Protein AF-A0A1Q9F4D0-F1 (afdb_monomer_lite)

Secondary structure (DSSP, 8-state):
------S----------TT----HHHHHH-PPPSS----SS--------HHHHHHHHHHHHHHHHHHHHHHHHT-GGGGGGS----

Sequence (86 aa):
MQDGTALGSILVWNRIGPGGSFGELALIYFAPRAATVEATEKATVWVIDRGNFKKILAKSADELEGEYLKLLDKVELLSPLKLAGQ

Foldseek 3Di:
DDDDDDDDDPDDPDDADPPDDDDVCCLPPVDPHPDDDDDPDDDDDDDDHSVRVVVVVVVVVVVVVVVVVVVLVPDPVCVVVPDDDD

pL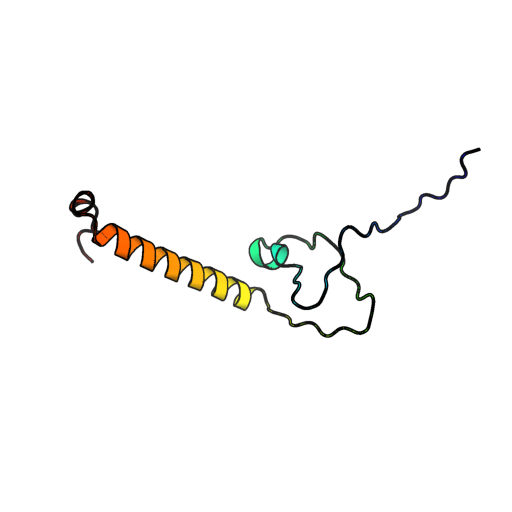DDT: mean 85.39, std 16.23, range [38.31, 97.06]

Organism: Symbiodinium microadriaticum (NCBI:txid2951)

InterPro domains:
  IPR000595 Cyclic nucleotide-binding domain [PF00027] (12-59)
  IPR000595 Cyclic nucleotide-binding domain [PS50042] (1-74)
  IPR000595 Cyclic nucleotide-binding domain [cd00038] (14-62)
  IPR014710 RmlC-like jelly roll fold [G3DSA:2.60.120.10] (4-81)
  IPR018488 Cyclic nucleotide-binding, conserved site [PS00889] (22-39)
  IPR018490 Cyclic nucleotide-binding domain superfamily [SSF51206] (9-60)
  IPR050503 cAMP-dependent protein kinase regulatory subunit-like [PTHR11635] (14-83)

Radius of gyration: 23.43 Å; chains: 1; bounding box: 47×32×69 Å

Structure (mmCIF, N/CA/C/O backbone):
data_AF-A0A1Q9F4D0-F1
#
_entry.id   AF-A0A1Q9F4D0-F1
#
loop_
_atom_site.group_PDB
_atom_site.id
_atom_site.type_symbol
_atom_site.label_atom_id
_atom_site.label_alt_id
_atom_site.label_comp_id
_atom_site.label_asym_id
_atom_site.label_entity_id
_atom_site.label_seq_id
_atom_site.pdbx_PDB_ins_code
_atom_site.Cartn_x
_atom_site.Cartn_y
_atom_site.Cartn_z
_atom_site.occupancy
_atom_site.B_iso_or_equiv
_atom_site.auth_seq_id
_atom_site.auth_comp_id
_atom_site.auth_asym_id
_atom_site.auth_atom_id
_atom_site.pdbx_PDB_model_num
ATOM 1 N N . MET A 1 1 ? 17.839 25.801 -39.301 1.00 41.00 1 MET A N 1
ATOM 2 C CA . MET A 1 1 ? 17.497 24.493 -39.887 1.00 41.00 1 MET A CA 1
ATOM 3 C C . MET A 1 1 ? 17.006 23.639 -38.734 1.00 41.00 1 MET A C 1
ATOM 5 O O . MET A 1 1 ? 17.791 23.384 -37.836 1.00 41.00 1 MET A O 1
ATOM 9 N N . GLN A 1 2 ? 15.700 23.381 -38.672 1.00 42.25 2 GLN A N 1
ATOM 10 C CA . GLN A 1 2 ? 15.084 22.461 -37.713 1.00 42.25 2 GLN A CA 1
ATOM 11 C C . GLN A 1 2 ? 14.899 21.139 -38.454 1.00 42.25 2 GLN A C 1
ATOM 13 O O . GLN A 1 2 ? 14.186 21.093 -39.457 1.00 42.25 2 GLN A O 1
ATOM 18 N N . ASP A 1 3 ? 15.601 20.108 -38.013 1.00 41.72 3 ASP A N 1
ATOM 19 C CA . ASP A 1 3 ? 15.502 18.739 -38.492 1.00 41.72 3 ASP A CA 1
ATOM 20 C C . ASP A 1 3 ? 14.459 17.980 -37.658 1.00 41.72 3 ASP A C 1
ATOM 22 O O . ASP A 1 3 ? 14.562 17.803 -36.447 1.00 41.72 3 ASP A O 1
ATOM 26 N N . GLY A 1 4 ? 13.379 17.583 -38.327 1.00 50.50 4 GLY A N 1
ATOM 27 C CA . GLY A 1 4 ? 12.226 16.935 -37.715 1.00 50.50 4 GLY A CA 1
ATOM 28 C C . GLY A 1 4 ? 12.458 15.463 -37.383 1.00 50.50 4 GLY A C 1
ATOM 29 O O . GLY A 1 4 ? 12.180 14.602 -38.213 1.00 50.50 4 GLY A O 1
ATOM 30 N N . THR A 1 5 ? 12.842 15.168 -36.137 1.00 45.47 5 THR A N 1
ATOM 31 C CA . THR A 1 5 ? 12.691 13.826 -35.540 1.00 45.47 5 THR A CA 1
ATOM 32 C C . THR A 1 5 ? 12.136 13.932 -34.117 1.00 45.47 5 THR A C 1
ATOM 34 O O . THR A 1 5 ? 12.865 13.845 -33.136 1.00 45.47 5 THR A O 1
ATOM 37 N N . ALA A 1 6 ? 10.823 14.128 -33.988 1.00 46.06 6 ALA A N 1
ATOM 38 C CA . ALA A 1 6 ? 10.107 13.983 -32.720 1.00 46.06 6 ALA A CA 1
ATOM 39 C C . ALA A 1 6 ? 8.970 12.972 -32.903 1.00 46.06 6 ALA A C 1
ATOM 41 O O . ALA A 1 6 ? 7.809 13.329 -33.079 1.00 46.06 6 ALA A O 1
ATOM 42 N N . LEU A 1 7 ? 9.329 11.688 -32.887 1.00 44.69 7 LEU A N 1
ATOM 43 C CA . LEU A 1 7 ? 8.389 10.589 -32.698 1.00 44.69 7 LEU A CA 1
ATOM 44 C C . LEU A 1 7 ? 8.624 10.015 -31.295 1.00 44.69 7 LEU A C 1
ATOM 46 O O . LEU A 1 7 ? 9.608 9.323 -31.066 1.00 44.69 7 LEU A O 1
ATOM 50 N N . GLY A 1 8 ? 7.726 10.331 -30.358 1.00 52.62 8 GLY A N 1
ATOM 51 C CA . GLY A 1 8 ? 7.476 9.518 -29.161 1.00 52.62 8 GLY A CA 1
ATOM 52 C C . GLY A 1 8 ? 8.636 9.319 -28.180 1.00 52.62 8 GLY A C 1
ATOM 53 O O . GLY A 1 8 ? 8.962 8.180 -27.852 1.00 52.62 8 GLY A O 1
ATOM 54 N N . SER A 1 9 ? 9.235 10.387 -27.649 1.00 61.69 9 SER A N 1
ATOM 55 C CA . SER A 1 9 ? 10.174 10.252 -26.532 1.00 61.69 9 SER A CA 1
ATOM 56 C C . SER A 1 9 ? 9.431 9.868 -25.244 1.00 61.69 9 SER A C 1
ATOM 58 O O . SER A 1 9 ? 8.641 10.641 -24.702 1.00 61.69 9 SER A O 1
ATOM 60 N N . ILE A 1 10 ? 9.691 8.662 -24.729 1.00 72.50 10 ILE A N 1
ATOM 61 C CA . ILE A 1 10 ? 9.327 8.294 -23.356 1.00 72.50 10 ILE A CA 1
ATOM 62 C C . ILE A 1 10 ? 10.099 9.237 -22.426 1.00 72.50 10 ILE A C 1
ATOM 64 O O . ILE A 1 10 ? 11.319 9.135 -22.299 1.00 72.50 10 ILE A O 1
ATOM 68 N N . LEU A 1 11 ? 9.401 10.187 -21.799 1.00 83.56 11 LEU A N 1
ATOM 69 C CA . LEU A 1 11 ? 10.011 11.084 -20.823 1.00 83.56 11 LEU A CA 1
ATOM 70 C C . LEU A 1 11 ? 10.127 10.364 -19.477 1.00 83.56 11 LEU A C 1
ATOM 72 O O . LEU A 1 11 ? 9.123 9.966 -18.883 1.00 83.56 11 LEU A O 1
ATOM 76 N N . VAL A 1 12 ? 11.354 10.226 -18.975 1.00 88.38 12 VAL A N 1
ATOM 77 C CA . VAL A 1 12 ? 11.598 9.720 -17.620 1.00 88.38 12 VAL A CA 1
ATOM 78 C C . VAL A 1 12 ? 11.261 10.826 -16.624 1.00 88.38 12 VAL A C 1
ATOM 80 O O . VAL A 1 12 ? 12.035 11.761 -16.440 1.00 88.38 12 VAL A O 1
ATOM 83 N N . TRP A 1 13 ? 10.101 10.711 -15.980 1.00 89.25 13 TRP A N 1
ATOM 84 C CA . TRP A 1 13 ? 9.638 11.676 -14.978 1.00 89.25 13 TRP A CA 1
ATOM 85 C C . TRP A 1 13 ? 10.219 11.447 -13.579 1.00 89.25 13 TRP A C 1
ATOM 87 O O . TRP A 1 13 ? 10.316 12.394 -12.804 1.00 89.25 13 TRP A O 1
ATOM 97 N N . ASN A 1 14 ? 10.582 10.207 -13.234 1.00 91.69 14 ASN A N 1
ATOM 98 C CA . ASN A 1 14 ? 11.100 9.864 -11.910 1.00 91.69 14 ASN A CA 1
ATOM 99 C C . ASN A 1 14 ? 12.013 8.624 -11.947 1.00 91.69 14 ASN A C 1
ATOM 101 O O . ASN A 1 14 ? 11.878 7.775 -12.830 1.00 91.69 14 ASN A O 1
ATOM 105 N N . ARG A 1 15 ? 12.911 8.500 -10.961 1.00 94.38 15 ARG A N 1
ATOM 106 C CA . ARG A 1 15 ? 13.734 7.309 -10.695 1.00 94.38 15 ARG A CA 1
ATOM 107 C C . ARG A 1 15 ? 13.505 6.848 -9.258 1.00 94.38 15 ARG A C 1
ATOM 109 O O . ARG A 1 15 ? 13.561 7.651 -8.334 1.00 94.38 15 ARG A O 1
ATOM 116 N N . ILE A 1 16 ? 13.265 5.553 -9.076 1.00 95.50 16 ILE A N 1
ATOM 117 C CA . ILE A 1 16 ? 12.929 4.951 -7.781 1.00 95.50 16 ILE A CA 1
ATOM 118 C C . ILE A 1 16 ? 14.078 4.033 -7.361 1.00 95.50 16 ILE A C 1
ATOM 120 O O . ILE A 1 16 ? 14.504 3.189 -8.144 1.00 95.50 16 ILE A O 1
ATOM 124 N N . GLY A 1 17 ? 14.580 4.217 -6.140 1.00 95.69 17 GLY A N 1
ATOM 125 C CA . GLY A 1 17 ? 15.648 3.401 -5.556 1.00 95.69 17 GLY A CA 1
ATOM 126 C C . GLY A 1 17 ? 15.147 2.404 -4.502 1.00 95.69 17 GLY A C 1
ATOM 127 O O . GLY A 1 17 ? 13.936 2.265 -4.299 1.00 95.69 17 GLY A O 1
ATOM 128 N N . PRO A 1 18 ? 16.068 1.719 -3.798 1.00 96.25 18 PRO A N 1
ATOM 129 C CA . PRO A 1 18 ? 15.734 0.797 -2.714 1.00 96.25 18 PRO A CA 1
ATOM 130 C C . PRO A 1 18 ? 14.827 1.434 -1.652 1.00 96.25 18 PRO A C 1
ATOM 132 O O . PRO A 1 18 ? 15.040 2.572 -1.243 1.00 96.25 18 PRO A O 1
ATOM 135 N N . GLY A 1 19 ? 13.805 0.696 -1.211 1.00 95.38 19 GLY A N 1
ATOM 136 C CA . GLY A 1 19 ? 12.784 1.189 -0.276 1.00 95.38 19 GLY A CA 1
ATOM 137 C C . GLY A 1 19 ? 11.693 2.057 -0.917 1.00 95.38 19 GLY A C 1
ATOM 138 O O . GLY A 1 19 ? 10.696 2.356 -0.263 1.00 95.38 19 GLY A O 1
ATOM 139 N N . GLY A 1 20 ? 11.839 2.432 -2.190 1.00 95.50 20 GLY A N 1
ATOM 140 C CA . GLY A 1 20 ? 10.799 3.122 -2.941 1.00 95.50 20 GLY A CA 1
ATOM 141 C C . GLY A 1 20 ? 9.634 2.208 -3.336 1.00 95.50 20 GLY A C 1
ATOM 142 O O . GLY A 1 20 ? 9.752 0.983 -3.363 1.00 95.50 20 GLY A O 1
ATOM 143 N N . SER A 1 21 ? 8.493 2.817 -3.660 1.00 94.38 21 SER A N 1
ATOM 144 C CA . SER A 1 21 ? 7.270 2.120 -4.072 1.00 94.38 21 SER A CA 1
ATOM 145 C C . SER A 1 21 ? 6.607 2.822 -5.258 1.00 94.38 21 SER A C 1
ATOM 147 O O . SER A 1 21 ? 6.905 3.980 -5.548 1.00 94.38 21 SER A O 1
ATOM 149 N N . PHE A 1 22 ? 5.749 2.099 -5.979 1.00 94.38 22 PHE A N 1
ATOM 150 C CA . PHE A 1 22 ? 4.985 2.625 -7.107 1.00 94.38 22 PHE A CA 1
ATOM 151 C C . PHE A 1 22 ? 3.702 1.825 -7.335 1.00 94.38 22 PHE A C 1
ATOM 153 O O 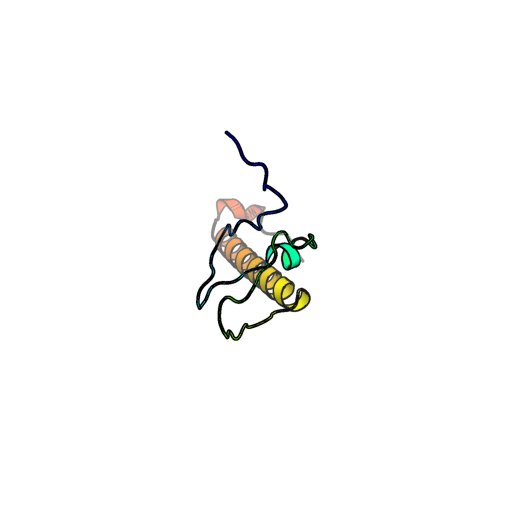. PHE A 1 22 ? 3.618 0.633 -7.031 1.00 94.38 22 PHE A O 1
ATOM 160 N N . GLY A 1 23 ? 2.717 2.461 -7.969 1.00 93.25 23 GLY A N 1
ATOM 161 C CA . GLY A 1 23 ? 1.514 1.789 -8.450 1.00 93.25 23 GLY A CA 1
ATOM 162 C C . GLY A 1 23 ? 0.386 1.670 -7.423 1.00 93.25 23 GLY A C 1
ATOM 163 O O . GLY A 1 23 ? -0.588 0.957 -7.676 1.00 93.25 23 GLY A O 1
ATOM 164 N N . GLU A 1 24 ? 0.495 2.386 -6.312 1.00 92.00 24 GLU A N 1
ATOM 165 C CA . GLU A 1 24 ? -0.464 2.493 -5.217 1.00 92.00 24 GLU A CA 1
ATOM 166 C C . GLU A 1 24 ? -1.807 3.089 -5.658 1.00 92.00 24 GLU A C 1
ATOM 168 O O . GLU A 1 24 ? -2.860 2.597 -5.249 1.00 92.00 24 GLU A O 1
ATOM 173 N N . LEU A 1 25 ? -1.802 4.063 -6.577 1.00 90.44 25 LEU A N 1
ATOM 174 C CA . LEU A 1 25 ? -3.034 4.690 -7.076 1.00 90.44 25 LEU A CA 1
ATOM 175 C C . LEU A 1 25 ? -4.006 3.676 -7.692 1.00 90.44 25 LEU A C 1
ATOM 177 O O . LEU A 1 25 ? -5.216 3.759 -7.477 1.00 90.44 25 LEU A O 1
ATOM 181 N N . ALA A 1 26 ? -3.484 2.679 -8.412 1.00 89.50 26 ALA A N 1
ATOM 182 C CA . ALA A 1 26 ? -4.304 1.622 -9.000 1.00 89.50 26 ALA A CA 1
ATOM 183 C C . ALA A 1 26 ? -4.954 0.734 -7.920 1.00 89.50 26 ALA A C 1
ATOM 185 O O . ALA A 1 26 ? -6.086 0.269 -8.087 1.00 89.50 26 ALA A O 1
ATOM 186 N N . LEU A 1 27 ? -4.267 0.524 -6.791 1.00 89.06 27 LEU A N 1
ATOM 187 C CA . LEU A 1 27 ? -4.772 -0.282 -5.677 1.00 89.06 27 LEU A CA 1
ATOM 188 C C . LEU A 1 27 ? -5.896 0.452 -4.933 1.00 89.06 27 LEU A C 1
ATOM 190 O O . LEU A 1 27 ? -6.943 -0.149 -4.652 1.00 89.06 27 LEU A O 1
ATOM 194 N N . ILE A 1 28 ? -5.710 1.752 -4.690 1.00 88.69 28 ILE A N 1
ATOM 195 C CA . ILE A 1 28 ? -6.679 2.611 -3.999 1.00 88.69 28 ILE A CA 1
ATOM 196 C C . ILE A 1 28 ? -7.928 2.791 -4.870 1.00 88.69 28 ILE A C 1
ATOM 198 O O . ILE A 1 28 ? -9.022 2.345 -4.507 1.00 88.69 28 ILE A O 1
ATOM 202 N N . TYR A 1 29 ? -7.759 3.362 -6.063 1.00 87.12 29 TYR A N 1
ATOM 203 C CA . TYR A 1 29 ? -8.866 3.942 -6.827 1.00 87.12 29 TYR A CA 1
ATOM 204 C C . TYR A 1 29 ? -9.436 3.049 -7.929 1.00 87.12 29 TYR A C 1
ATOM 206 O O . TYR A 1 29 ? -10.382 3.451 -8.592 1.00 87.12 29 TYR A O 1
ATOM 214 N N . PHE A 1 30 ? -8.897 1.844 -8.148 1.00 85.44 30 PHE A N 1
ATOM 215 C CA . PHE A 1 30 ? -9.211 1.061 -9.357 1.00 85.44 30 PHE A CA 1
ATOM 216 C C . PHE A 1 30 ? -8.947 1.823 -10.667 1.00 85.44 30 PHE A C 1
ATOM 218 O O . PHE A 1 30 ? -9.637 1.627 -11.663 1.00 85.44 30 PHE A O 1
ATOM 225 N N . ALA A 1 31 ? -7.967 2.723 -10.659 1.00 87.19 31 ALA A N 1
ATOM 226 C CA . ALA A 1 31 ? -7.623 3.531 -11.818 1.00 87.19 31 ALA A CA 1
ATOM 227 C C . ALA A 1 31 ? -6.629 2.799 -12.744 1.00 87.19 31 ALA A C 1
ATOM 229 O O . ALA A 1 31 ? -5.866 1.945 -12.270 1.00 87.19 31 ALA A O 1
ATOM 230 N N . PRO A 1 32 ? -6.583 3.145 -14.047 1.00 90.75 32 PRO A N 1
ATOM 231 C CA . PRO A 1 32 ? -5.529 2.693 -14.954 1.00 90.75 32 PRO A CA 1
ATOM 232 C C . PRO A 1 32 ? -4.122 3.049 -14.449 1.00 90.75 32 PRO A C 1
ATOM 234 O O . PRO A 1 32 ? -3.937 3.989 -13.673 1.00 90.75 32 PRO A O 1
ATOM 237 N N . ARG A 1 33 ? -3.102 2.316 -14.913 1.00 90.38 33 ARG A N 1
ATOM 238 C CA . ARG A 1 33 ? -1.698 2.637 -14.612 1.00 90.38 33 ARG A CA 1
ATOM 239 C C . ARG A 1 33 ? -1.344 4.005 -15.206 1.00 90.38 33 ARG A C 1
ATOM 241 O O . ARG A 1 33 ? -1.400 4.177 -16.417 1.00 90.38 33 ARG A O 1
ATOM 248 N N . ALA A 1 34 ? -0.961 4.949 -14.346 1.00 88.38 34 ALA A N 1
ATOM 249 C CA . ALA A 1 34 ? -0.609 6.314 -14.747 1.00 88.38 34 ALA A CA 1
ATOM 250 C C . ALA A 1 34 ? 0.790 6.430 -15.384 1.00 88.38 34 ALA A C 1
ATOM 252 O O . ALA A 1 34 ? 1.076 7.411 -16.061 1.00 88.38 34 ALA A O 1
ATOM 253 N N . ALA A 1 35 ? 1.660 5.442 -15.160 1.00 90.81 35 ALA A N 1
ATOM 254 C CA . ALA A 1 35 ? 3.010 5.394 -15.705 1.00 90.81 35 ALA A CA 1
ATOM 255 C C . ALA A 1 35 ? 3.452 3.944 -15.946 1.00 90.81 35 ALA A C 1
ATOM 257 O O . ALA A 1 35 ? 3.004 3.021 -15.256 1.00 90.81 35 ALA A O 1
ATOM 258 N N . THR A 1 36 ? 4.365 3.769 -16.900 1.00 92.19 36 THR A N 1
ATOM 259 C CA . THR A 1 36 ? 5.126 2.530 -17.099 1.00 92.19 36 THR A CA 1
ATOM 260 C C . THR A 1 36 ? 6.387 2.583 -16.244 1.00 92.19 36 THR A C 1
ATOM 262 O O . THR A 1 36 ? 7.030 3.627 -16.153 1.00 92.19 36 THR A O 1
ATOM 265 N N . VAL A 1 37 ? 6.744 1.460 -15.621 1.00 93.69 37 VAL A N 1
ATOM 266 C CA . VAL A 1 37 ? 7.969 1.322 -14.827 1.00 93.69 37 VAL A CA 1
ATOM 267 C C . VAL A 1 37 ? 8.858 0.282 -15.489 1.00 93.69 37 VAL A C 1
ATOM 269 O O . VAL A 1 37 ? 8.406 -0.825 -15.775 1.00 93.69 37 VAL A O 1
ATOM 272 N N . GLU A 1 38 ? 10.115 0.645 -15.714 1.00 94.38 38 GLU A N 1
ATOM 273 C CA . GLU A 1 38 ? 11.132 -0.216 -16.309 1.00 94.38 38 GLU A CA 1
ATOM 274 C C . GLU A 1 38 ? 12.325 -0.330 -15.358 1.00 94.38 38 GLU A C 1
ATOM 276 O O . GLU A 1 38 ? 12.755 0.657 -14.754 1.00 94.38 38 GLU A O 1
ATOM 281 N N . ALA A 1 39 ? 12.846 -1.547 -15.196 1.00 95.62 39 ALA A N 1
ATOM 282 C CA . ALA A 1 39 ? 14.019 -1.786 -14.371 1.00 95.62 39 ALA A CA 1
ATOM 283 C C . ALA A 1 39 ? 15.280 -1.354 -15.132 1.00 95.62 39 ALA A C 1
ATOM 285 O O . ALA A 1 39 ? 15.581 -1.887 -16.195 1.00 95.62 39 ALA A O 1
ATOM 286 N N . THR A 1 40 ? 16.038 -0.408 -14.576 1.00 94.69 40 THR A N 1
ATOM 287 C CA . THR A 1 40 ? 17.293 0.066 -15.187 1.00 94.69 40 THR A CA 1
ATOM 288 C C . THR A 1 40 ? 18.471 -0.874 -14.940 1.00 94.69 40 THR A C 1
ATOM 290 O O . THR A 1 40 ? 19.503 -0.763 -15.592 1.00 94.69 40 THR A O 1
ATOM 293 N N . GLU A 1 41 ? 18.325 -1.784 -13.981 1.00 94.88 41 GLU A N 1
ATOM 294 C CA . GLU A 1 41 ? 19.288 -2.815 -13.612 1.00 94.88 41 GLU A CA 1
ATOM 295 C C . GLU A 1 41 ? 18.549 -4.031 -13.035 1.00 94.88 41 GLU A C 1
ATOM 297 O O . GLU A 1 41 ? 17.331 -4.003 -12.837 1.00 94.88 41 GLU A O 1
ATOM 302 N N . LYS A 1 42 ? 19.274 -5.118 -12.749 1.00 96.94 42 LYS A N 1
ATOM 303 C CA . LYS A 1 42 ? 18.685 -6.309 -12.130 1.00 96.94 42 LYS A CA 1
ATOM 304 C C . LYS A 1 42 ? 18.156 -5.966 -10.733 1.00 96.94 42 LYS A C 1
ATOM 306 O O . LYS A 1 42 ? 18.934 -5.784 -9.804 1.00 96.94 42 LYS A O 1
ATOM 311 N N . ALA A 1 43 ? 16.836 -5.956 -10.583 1.00 95.88 43 ALA A N 1
ATOM 312 C CA . ALA A 1 43 ? 16.156 -5.627 -9.336 1.00 95.88 43 ALA A CA 1
ATOM 313 C C . ALA A 1 43 ? 15.241 -6.768 -8.870 1.00 95.88 43 ALA A C 1
ATOM 315 O O . ALA A 1 43 ? 14.757 -7.571 -9.666 1.00 95.88 43 ALA A O 1
ATOM 316 N N . THR A 1 44 ? 14.991 -6.824 -7.563 1.00 96.88 44 THR A N 1
ATOM 317 C CA . THR A 1 44 ? 13.939 -7.651 -6.957 1.00 96.88 44 THR A CA 1
ATOM 318 C C . THR A 1 44 ? 12.930 -6.719 -6.306 1.00 96.88 44 THR A C 1
ATOM 320 O O . THR A 1 44 ? 13.321 -5.804 -5.585 1.00 96.88 44 THR A O 1
ATOM 323 N N . VAL A 1 45 ? 11.642 -6.940 -6.562 1.00 96.62 45 VAL A N 1
ATOM 324 C CA . VAL A 1 45 ? 10.554 -6.124 -6.013 1.00 96.62 45 VAL A CA 1
ATOM 325 C C . VAL A 1 45 ? 9.619 -6.980 -5.176 1.00 96.62 45 VAL A C 1
ATOM 327 O O . VAL A 1 45 ? 9.349 -8.135 -5.506 1.00 96.62 45 VAL A O 1
ATOM 330 N N . TRP A 1 46 ? 9.107 -6.391 -4.101 1.00 96.62 46 TRP A N 1
ATOM 331 C CA . TRP A 1 46 ? 8.018 -6.967 -3.325 1.00 96.62 46 TRP A CA 1
ATOM 332 C C . TRP A 1 46 ? 6.685 -6.513 -3.905 1.00 96.62 46 TRP A C 1
ATOM 334 O O . TRP A 1 46 ? 6.539 -5.367 -4.331 1.00 96.62 46 TRP A O 1
ATOM 344 N N . VAL A 1 47 ? 5.710 -7.418 -3.922 1.00 95.44 47 VAL A N 1
ATOM 345 C CA . VAL A 1 47 ? 4.389 -7.165 -4.498 1.00 95.44 47 VAL A CA 1
ATOM 346 C C . VAL A 1 47 ? 3.330 -7.410 -3.436 1.00 95.44 47 VAL A C 1
ATOM 348 O O . VAL A 1 47 ? 3.378 -8.404 -2.716 1.00 95.44 47 VAL A O 1
ATOM 351 N 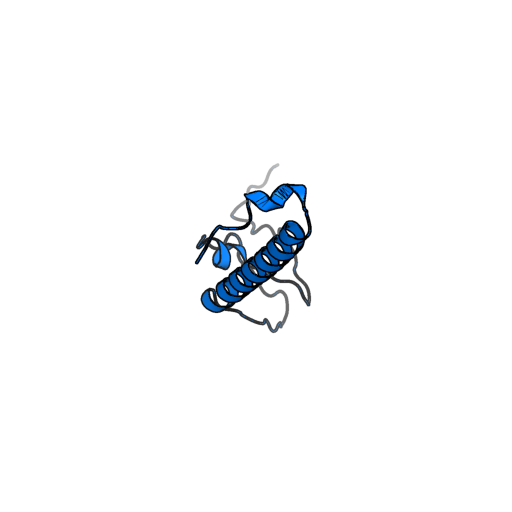N . ILE A 1 48 ? 2.357 -6.506 -3.370 1.00 95.38 48 ILE A N 1
ATOM 352 C CA . ILE A 1 48 ? 1.134 -6.656 -2.589 1.00 95.38 48 ILE A CA 1
ATOM 353 C C . ILE A 1 48 ? -0.060 -6.554 -3.535 1.00 95.38 48 ILE A C 1
ATOM 355 O O . ILE A 1 48 ? -0.101 -5.687 -4.412 1.00 95.38 48 ILE A O 1
ATOM 359 N N . ASP A 1 49 ? -1.033 -7.448 -3.389 1.00 93.75 49 ASP A N 1
ATOM 360 C CA . ASP A 1 49 ? -2.273 -7.366 -4.150 1.00 93.75 49 ASP A CA 1
ATOM 361 C C . ASP A 1 49 ? -3.235 -6.333 -3.552 1.00 93.75 49 ASP A C 1
ATOM 363 O O . ASP A 1 49 ? -3.135 -5.889 -2.405 1.00 93.75 49 ASP A O 1
ATOM 367 N N . ARG A 1 50 ? -4.235 -5.973 -4.353 1.00 92.19 50 ARG A N 1
ATOM 368 C CA . ARG A 1 50 ? -5.227 -4.964 -3.993 1.00 92.19 50 ARG A CA 1
ATOM 369 C C . ARG A 1 50 ? -6.037 -5.316 -2.747 1.00 92.19 50 ARG A C 1
ATOM 371 O O . ARG A 1 50 ? -6.371 -4.413 -1.982 1.00 92.19 50 ARG A O 1
ATOM 378 N N . GLY A 1 51 ? -6.390 -6.586 -2.563 1.00 94.31 51 GLY A N 1
ATOM 379 C CA . GLY A 1 51 ? -7.193 -7.027 -1.427 1.00 94.31 51 GLY A CA 1
ATOM 380 C C . GLY A 1 51 ? -6.433 -6.837 -0.122 1.00 94.31 51 GLY A C 1
ATOM 381 O O . GLY A 1 51 ? -6.953 -6.224 0.810 1.00 94.31 51 GLY A O 1
ATOM 382 N N . ASN A 1 52 ? -5.181 -7.288 -0.083 1.00 95.62 52 ASN A N 1
ATOM 383 C CA . ASN A 1 52 ? -4.322 -7.106 1.083 1.00 95.62 52 ASN A CA 1
ATOM 384 C C . ASN A 1 52 ? -3.997 -5.630 1.343 1.00 95.62 52 ASN A C 1
ATOM 386 O O . ASN A 1 52 ? -4.106 -5.180 2.482 1.00 95.62 52 ASN A O 1
ATOM 390 N N . PHE A 1 53 ? -3.712 -4.846 0.301 1.00 95.00 53 PHE A N 1
ATOM 391 C CA . PHE A 1 53 ? -3.476 -3.408 0.449 1.00 95.00 53 PHE A CA 1
ATOM 392 C C . PHE A 1 53 ? -4.688 -2.674 1.050 1.00 95.00 53 PHE A C 1
ATOM 394 O O . PHE A 1 53 ? -4.547 -1.902 1.997 1.00 95.00 53 PHE A O 1
ATOM 401 N N . LYS A 1 54 ? -5.905 -2.964 0.565 1.00 93.94 54 LYS A N 1
ATOM 402 C CA . LYS A 1 54 ? -7.139 -2.369 1.103 1.00 93.94 54 LYS A CA 1
ATOM 403 C C . LYS A 1 54 ? -7.424 -2.774 2.545 1.00 93.94 54 LYS A C 1
ATOM 405 O O . LYS A 1 54 ? -7.876 -1.935 3.315 1.00 93.94 54 LYS A O 1
ATOM 410 N N . LYS A 1 55 ? -7.157 -4.029 2.915 1.00 95.69 55 LYS A N 1
ATOM 411 C CA . LYS A 1 55 ? -7.309 -4.491 4.304 1.00 95.69 55 LYS A CA 1
ATOM 412 C C . LYS A 1 55 ? -6.391 -3.728 5.255 1.00 95.69 55 LYS A C 1
ATOM 414 O O . LYS A 1 55 ? -6.832 -3.363 6.336 1.00 95.69 55 LYS A O 1
ATOM 419 N N . ILE A 1 56 ? -5.146 -3.470 4.847 1.00 95.75 56 ILE A N 1
ATOM 420 C CA . ILE A 1 56 ? -4.200 -2.676 5.642 1.00 95.75 56 ILE A CA 1
ATOM 421 C C . ILE A 1 56 ? -4.735 -1.253 5.831 1.00 95.75 56 ILE A C 1
ATOM 423 O O . ILE A 1 56 ? -4.796 -0.784 6.961 1.00 95.75 56 ILE A O 1
ATOM 427 N N . LEU A 1 57 ? -5.187 -0.600 4.754 1.00 93.62 57 LEU A N 1
ATOM 428 C CA . LEU A 1 57 ? -5.749 0.753 4.843 1.00 93.62 57 LEU A CA 1
ATOM 429 C C . LEU A 1 57 ? -6.996 0.826 5.732 1.00 93.62 57 LEU A C 1
ATOM 431 O O . LEU A 1 57 ? -7.104 1.747 6.535 1.00 93.62 57 LEU A O 1
ATOM 435 N N . ALA A 1 58 ? -7.915 -0.135 5.601 1.00 95.00 58 ALA A N 1
ATOM 436 C CA . ALA A 1 58 ? -9.117 -0.202 6.430 1.00 95.00 58 ALA A CA 1
ATOM 437 C C . ALA A 1 58 ? -8.754 -0.368 7.909 1.00 95.00 58 ALA A C 1
ATOM 439 O O . ALA A 1 58 ? -9.196 0.416 8.735 1.00 95.00 58 ALA A O 1
ATOM 440 N N . LYS A 1 59 ? -7.851 -1.305 8.222 1.00 97.06 59 LYS A N 1
ATOM 441 C CA . LYS A 1 59 ? -7.378 -1.516 9.591 1.00 97.06 59 LYS A CA 1
ATOM 442 C C . LYS A 1 59 ? -6.769 -0.244 10.193 1.00 97.06 59 LYS A C 1
ATOM 444 O O . LYS A 1 59 ? -7.077 0.089 11.329 1.00 97.06 59 LYS A O 1
ATOM 449 N N . SER A 1 60 ? -5.931 0.473 9.443 1.00 95.25 60 SER A N 1
ATOM 450 C CA . SER A 1 60 ? -5.346 1.732 9.922 1.00 95.25 60 SER A CA 1
ATOM 451 C C . SER A 1 60 ? -6.393 2.827 10.141 1.00 95.25 60 SER A C 1
ATOM 453 O O . SER A 1 60 ? -6.253 3.618 11.070 1.00 95.25 60 SER A O 1
ATOM 455 N N . ALA A 1 61 ? -7.438 2.881 9.309 1.00 94.88 61 ALA A N 1
ATOM 456 C CA . ALA A 1 61 ? -8.549 3.809 9.501 1.00 94.88 61 ALA A CA 1
ATOM 457 C C . ALA A 1 61 ? -9.370 3.462 10.755 1.00 94.88 61 ALA A C 1
ATOM 459 O O . ALA A 1 61 ? -9.644 4.356 11.551 1.00 94.88 61 ALA A O 1
ATOM 460 N N . ASP A 1 62 ? -9.675 2.180 10.966 1.00 96.44 62 ASP A N 1
ATOM 461 C CA . ASP A 1 62 ? -10.405 1.692 12.142 1.00 96.44 62 ASP A CA 1
ATOM 462 C C . ASP A 1 62 ? -9.627 1.965 13.444 1.00 96.44 62 ASP A C 1
ATOM 464 O O . ASP A 1 62 ? -10.197 2.386 14.453 1.00 96.44 62 ASP A O 1
ATOM 468 N N . GLU A 1 63 ? -8.305 1.751 13.434 1.00 96.38 63 GLU A N 1
ATOM 469 C CA . GLU A 1 63 ? -7.426 2.053 14.572 1.00 96.38 63 GLU A CA 1
ATOM 470 C C . GLU A 1 63 ? -7.440 3.551 14.901 1.00 96.38 63 GLU A C 1
ATOM 472 O O . GLU A 1 63 ? -7.622 3.926 16.063 1.00 96.38 63 GLU A O 1
ATOM 477 N N . LEU A 1 64 ? -7.320 4.400 13.876 1.00 95.06 64 LEU A N 1
ATOM 478 C CA . LEU A 1 64 ? -7.360 5.851 14.023 1.00 95.06 64 LEU A CA 1
ATOM 479 C C . LEU A 1 64 ? -8.719 6.332 14.555 1.00 95.06 64 LEU A C 1
ATOM 481 O O . LEU A 1 64 ? -8.767 7.149 15.475 1.00 95.06 64 LEU A O 1
ATOM 485 N N . GLU A 1 65 ? -9.826 5.809 14.024 1.00 95.44 65 GLU A N 1
ATOM 486 C CA . GLU A 1 65 ? -11.177 6.100 14.518 1.00 95.44 65 GLU A CA 1
ATOM 487 C C . GLU A 1 65 ? -11.320 5.717 15.997 1.00 95.44 65 GLU A C 1
ATOM 489 O O . GLU A 1 65 ? -11.771 6.526 16.815 1.00 95.44 65 GLU A O 1
ATOM 494 N N . GLY A 1 66 ? -10.858 4.522 16.369 1.00 92.50 66 GLY A N 1
ATOM 495 C CA . GLY A 1 66 ? -10.866 4.065 17.755 1.00 92.50 66 GLY A CA 1
ATOM 496 C C . GLY A 1 66 ? -10.053 4.963 18.695 1.00 92.50 66 GLY A C 1
ATOM 497 O O . GLY A 1 66 ? -10.458 5.180 19.841 1.00 92.50 66 GLY A O 1
ATOM 498 N N . GLU A 1 67 ? -8.921 5.506 18.246 1.00 94.00 67 GLU A N 1
ATOM 499 C CA . GLU A 1 67 ? -8.132 6.478 19.015 1.00 94.00 67 GLU A CA 1
ATOM 500 C C . GLU A 1 67 ? -8.864 7.813 19.191 1.00 94.00 67 GLU A C 1
ATOM 502 O O . GLU A 1 67 ? -8.913 8.341 20.309 1.00 94.00 67 GLU A O 1
ATOM 507 N N . TYR A 1 68 ? -9.490 8.331 18.132 1.00 91.69 68 TYR A N 1
ATOM 508 C CA . TYR A 1 68 ? -10.275 9.564 18.212 1.00 91.69 68 TYR A CA 1
ATOM 509 C C . TYR A 1 68 ? -11.475 9.424 19.147 1.00 91.69 68 TYR A C 1
ATOM 511 O O . TYR A 1 68 ? -11.698 10.300 19.983 1.00 91.69 68 TYR A O 1
ATOM 519 N N . LEU A 1 69 ? -12.212 8.314 19.081 1.00 90.06 69 LEU A N 1
ATOM 520 C CA . LEU A 1 69 ? -13.348 8.076 19.975 1.00 90.06 69 LEU A CA 1
ATOM 521 C C . LEU 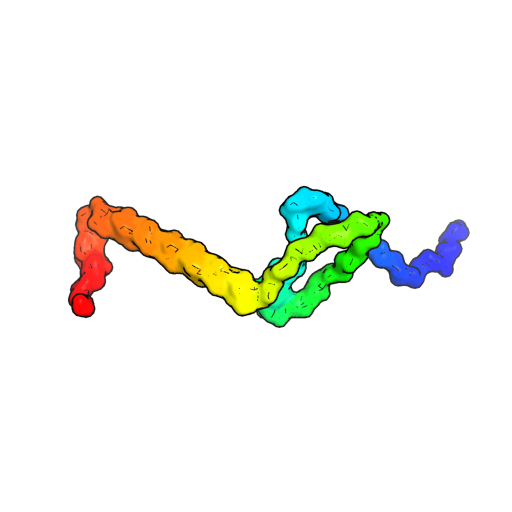A 1 69 ? -12.918 8.038 21.448 1.00 90.06 69 LEU A C 1
ATOM 523 O O . LEU A 1 69 ? -13.562 8.658 22.295 1.00 90.06 69 LEU A O 1
ATOM 527 N N . LYS A 1 70 ? -11.782 7.400 21.758 1.00 90.12 70 LYS A N 1
ATOM 528 C CA . LYS A 1 70 ? -11.207 7.399 23.117 1.00 90.12 70 LYS A CA 1
ATOM 529 C C . LYS A 1 70 ? -10.808 8.793 23.594 1.00 90.12 70 LYS A C 1
ATOM 531 O O . LYS A 1 70 ? -10.859 9.063 24.793 1.00 90.12 70 LYS A O 1
ATOM 536 N N . LEU A 1 71 ? -10.352 9.662 22.692 1.00 89.56 71 LEU A N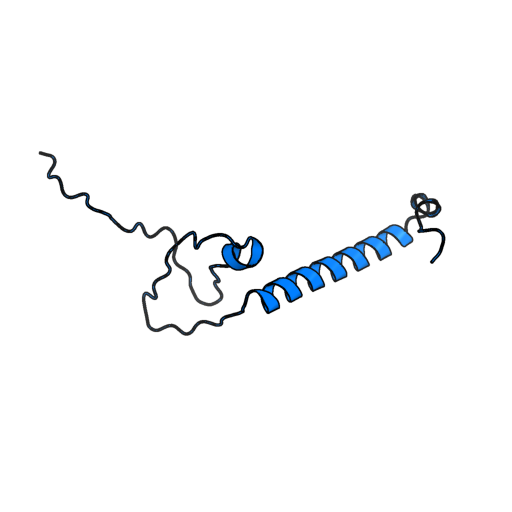 1
ATOM 537 C CA . LEU A 1 71 ? -10.031 11.048 23.029 1.00 89.56 71 LEU A CA 1
ATOM 538 C C . LEU A 1 71 ? -11.303 11.847 23.327 1.00 89.56 71 LEU A C 1
ATOM 540 O O . LEU A 1 71 ? -11.355 12.541 24.340 1.00 89.56 71 LEU A O 1
ATOM 544 N N . LEU A 1 72 ? -12.322 11.727 22.476 1.00 89.12 72 LEU A N 1
ATOM 545 C CA . LEU A 1 72 ? -13.594 12.433 22.641 1.00 89.12 72 LEU A CA 1
ATOM 546 C C . LEU A 1 72 ? -14.320 12.004 23.923 1.00 89.12 72 LEU A C 1
ATOM 548 O O . LEU A 1 72 ? -14.900 12.851 24.599 1.00 89.12 72 LEU A O 1
ATOM 552 N N . ASP A 1 73 ? -14.218 10.730 24.315 1.00 87.81 73 ASP A N 1
ATOM 553 C CA . ASP A 1 73 ? -14.811 10.216 25.557 1.00 87.81 73 ASP A CA 1
ATOM 554 C C . ASP A 1 73 ? -14.274 10.909 26.826 1.00 87.81 73 ASP A C 1
ATOM 556 O O . ASP A 1 73 ? -14.985 11.027 27.830 1.00 87.81 73 ASP A O 1
ATOM 560 N N . LYS A 1 74 ? -13.046 11.441 26.769 1.00 89.38 74 LYS A N 1
ATOM 561 C CA . LYS A 1 74 ? -12.410 12.177 27.874 1.00 89.38 74 LYS A CA 1
ATOM 562 C C . LYS A 1 74 ? -12.871 13.633 27.993 1.00 89.38 74 LYS A C 1
ATOM 564 O O . LYS A 1 74 ? -12.507 14.294 28.963 1.00 89.38 74 LYS A O 1
ATOM 569 N N . VAL A 1 75 ? -13.626 14.156 27.025 1.00 93.06 75 VAL A N 1
ATOM 570 C CA . VAL A 1 75 ? -14.053 15.560 26.999 1.00 93.06 75 VAL A CA 1
ATOM 571 C C . VAL A 1 75 ? -15.464 15.683 27.574 1.00 93.06 75 VAL A C 1
ATOM 573 O O . VAL A 1 75 ? -16.446 15.332 26.926 1.00 93.06 75 VAL A O 1
ATOM 576 N N . GLU A 1 76 ? -15.577 16.239 28.781 1.00 89.00 76 GLU A N 1
ATOM 577 C CA . GLU A 1 76 ? -16.851 16.378 29.507 1.00 89.00 76 GLU A CA 1
ATOM 578 C C . GLU A 1 76 ? -17.906 17.191 28.733 1.00 89.00 76 GLU A C 1
ATOM 580 O O . GLU A 1 76 ? -19.092 16.866 28.767 1.00 89.00 76 GLU A O 1
ATOM 585 N N . LEU A 1 77 ? -17.484 18.184 27.940 1.00 91.81 77 LEU A N 1
ATOM 586 C CA . LEU A 1 77 ? -18.378 18.960 27.070 1.00 91.81 77 LEU A CA 1
ATOM 587 C C . LEU A 1 77 ? -19.154 18.080 26.069 1.00 91.81 77 LEU A C 1
ATOM 589 O O . LEU A 1 77 ? -20.268 18.422 25.681 1.00 91.81 77 LEU A O 1
ATOM 593 N N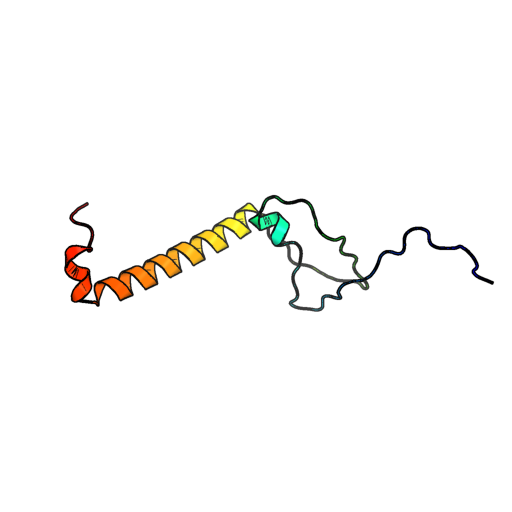 . LEU A 1 78 ? -18.578 16.947 25.656 1.00 87.88 78 LEU A N 1
ATOM 594 C CA . LEU A 1 78 ? -19.146 16.047 24.649 1.00 87.88 78 LEU A CA 1
ATOM 595 C C . LEU A 1 78 ? -19.956 14.896 25.262 1.00 87.88 78 LEU A C 1
ATOM 597 O O . LEU A 1 78 ? -20.433 14.029 24.532 1.00 87.88 78 LEU A O 1
ATOM 601 N N . SER A 1 79 ? -20.170 14.898 26.582 1.00 84.06 79 SER A N 1
ATOM 602 C CA . SER A 1 79 ? -20.959 13.878 27.291 1.00 84.06 79 SER A CA 1
ATOM 603 C C . SER A 1 79 ? -22.337 13.584 26.675 1.00 84.06 79 SER A C 1
ATOM 605 O O . SER A 1 79 ? -22.687 12.408 26.597 1.00 84.06 79 SER A O 1
ATOM 607 N N . PRO A 1 80 ? -23.109 14.576 26.178 1.00 85.81 80 PRO A N 1
ATOM 608 C CA . PRO A 1 80 ? -24.411 14.321 25.550 1.00 85.81 80 PRO A CA 1
ATOM 609 C C . PRO A 1 80 ? -24.341 13.617 24.185 1.00 85.81 80 PRO A C 1
ATOM 611 O O . PRO A 1 80 ? -25.362 13.138 23.702 1.00 85.81 80 PRO A O 1
ATOM 614 N N . LEU A 1 81 ? -23.166 13.585 23.544 1.00 80.56 81 LEU A N 1
ATOM 615 C CA . LEU A 1 81 ? -22.938 12.942 22.243 1.00 80.56 81 LEU A CA 1
ATOM 616 C C . LEU A 1 81 ? -22.409 11.510 22.374 1.00 80.56 81 LEU A C 1
ATOM 618 O O . LEU A 1 81 ? -22.254 10.824 21.363 1.00 80.56 81 LEU A O 1
ATOM 622 N N . LYS A 1 82 ? -22.136 11.043 23.600 1.00 75.19 82 LYS A N 1
ATOM 623 C CA . LYS A 1 82 ? -21.843 9.631 23.853 1.00 75.19 82 LYS A CA 1
ATOM 624 C C . LYS A 1 82 ? -23.090 8.845 23.451 1.00 75.19 82 LYS A C 1
ATOM 626 O O . LYS A 1 82 ? -24.155 9.065 24.022 1.00 75.19 82 LYS A O 1
ATOM 631 N N . LEU A 1 83 ? -22.968 8.004 22.420 1.00 64.50 83 LEU A N 1
ATOM 632 C CA . LEU A 1 83 ? -24.066 7.214 21.856 1.00 64.50 83 LEU A CA 1
ATOM 633 C C . LEU A 1 83 ? -24.901 6.586 22.982 1.00 64.50 83 LEU A C 1
ATOM 635 O O . LEU A 1 83 ? -24.418 5.746 23.739 1.00 64.50 83 LEU A O 1
ATOM 639 N N . ALA A 1 84 ? -26.155 7.024 23.100 1.00 54.19 84 ALA A N 1
ATOM 640 C CA . ALA A 1 84 ? -27.119 6.437 24.012 1.00 54.19 84 ALA A CA 1
ATOM 641 C C . ALA A 1 84 ? -27.511 5.049 23.485 1.00 54.19 84 ALA A C 1
ATOM 643 O O . ALA A 1 84 ? -28.362 4.945 22.610 1.00 54.19 84 ALA A O 1
ATOM 644 N N . GLY A 1 85 ? -26.881 4.004 24.023 1.00 54.44 85 GLY A N 1
ATOM 645 C CA . GLY A 1 85 ? -27.339 2.616 23.932 1.00 54.44 85 GLY A CA 1
ATOM 646 C C . GLY A 1 85 ? -27.155 1.916 22.581 1.00 54.44 85 GLY A C 1
ATOM 647 O O . GLY A 1 85 ? -27.903 2.139 21.631 1.00 54.44 85 GLY A O 1
ATOM 648 N N . GLN A 1 86 ? -26.243 0.946 22.566 1.00 38.31 86 GLN A N 1
ATOM 649 C CA . GLN A 1 86 ? -26.573 -0.406 22.109 1.00 38.31 86 GLN A CA 1
ATOM 650 C C . GLN A 1 86 ? -26.370 -1.361 23.280 1.00 38.31 86 GLN A C 1
ATOM 652 O O . GLN A 1 86 ? -25.380 -1.158 24.020 1.00 38.31 86 GLN A O 1
#